Protein AF-A0A2P1PYK7-F1 (afdb_monomer)

Radius of gyration: 13.31 Å; Cα contacts (8 Å, |Δi|>4): 127; chains: 1; bounding box: 28×25×39 Å

Structure (mmCIF, N/CA/C/O backbone):
data_AF-A0A2P1PYK7-F1
#
_entry.id   AF-A0A2P1PYK7-F1
#
loop_
_atom_site.group_PDB
_atom_site.id
_atom_site.type_symbol
_atom_site.label_atom_id
_atom_site.label_alt_id
_atom_site.label_comp_id
_atom_site.label_asym_id
_atom_site.label_entity_id
_atom_site.label_seq_id
_atom_site.pdbx_PDB_ins_code
_atom_site.Cartn_x
_atom_site.Cartn_y
_atom_site.Cartn_z
_atom_site.occupancy
_atom_site.B_iso_or_equiv
_atom_site.auth_seq_id
_atom_site.auth_comp_id
_atom_site.auth_asym_id
_atom_site.auth_atom_id
_atom_site.pdbx_PDB_model_num
ATOM 1 N N . MET A 1 1 ? -14.711 10.687 13.173 1.00 75.81 1 MET A N 1
ATOM 2 C CA . MET A 1 1 ? -14.683 11.221 11.794 1.00 75.81 1 MET A CA 1
ATOM 3 C C . MET A 1 1 ? -14.117 10.134 10.899 1.00 75.81 1 MET A C 1
ATOM 5 O O . MET A 1 1 ? -13.087 9.573 11.254 1.00 75.81 1 MET A O 1
ATOM 9 N N . GLN A 1 2 ? -14.809 9.763 9.823 1.00 79.88 2 GLN A N 1
ATOM 10 C CA . GLN A 1 2 ? -14.313 8.741 8.898 1.00 79.88 2 GLN A CA 1
ATOM 11 C C . GLN A 1 2 ? -13.181 9.322 8.038 1.00 79.88 2 GLN A C 1
ATOM 13 O O . GLN A 1 2 ? -13.292 10.470 7.609 1.00 79.88 2 GLN A O 1
ATOM 18 N N . ARG A 1 3 ? -12.086 8.575 7.834 1.00 88.44 3 ARG A N 1
ATOM 19 C CA . ARG A 1 3 ? -10.867 9.078 7.178 1.00 88.44 3 ARG A CA 1
ATOM 20 C C . ARG A 1 3 ? -10.620 8.316 5.883 1.00 88.44 3 ARG A C 1
ATOM 22 O O . ARG A 1 3 ? -10.034 7.241 5.894 1.00 88.44 3 ARG A O 1
ATOM 29 N N . TRP A 1 4 ? -11.062 8.881 4.770 1.00 91.38 4 TRP A N 1
ATOM 30 C CA . TRP A 1 4 ? -10.896 8.272 3.454 1.00 91.38 4 TRP A CA 1
ATOM 31 C C . TRP A 1 4 ? -9.521 8.590 2.863 1.00 91.38 4 TRP A C 1
ATOM 33 O O . TRP A 1 4 ? -9.126 9.752 2.800 1.00 91.38 4 TRP A O 1
ATOM 43 N N . VAL A 1 5 ? -8.806 7.561 2.410 1.00 92.25 5 VAL A N 1
ATOM 44 C CA . VAL A 1 5 ? -7.520 7.683 1.712 1.00 92.25 5 VAL A CA 1
ATOM 45 C C . VAL A 1 5 ? -7.666 7.117 0.308 1.00 92.25 5 VAL A C 1
ATOM 47 O O . VAL A 1 5 ? -8.141 5.995 0.131 1.00 92.25 5 VAL A O 1
ATOM 50 N N . LYS A 1 6 ? -7.263 7.908 -0.690 1.00 93.44 6 LYS A N 1
ATOM 51 C CA . LYS A 1 6 ? -7.241 7.496 -2.094 1.00 93.44 6 LYS A CA 1
ATOM 52 C C . LYS A 1 6 ? -5.992 6.664 -2.377 1.00 93.44 6 LYS A C 1
ATOM 54 O O . LYS A 1 6 ? -4.892 7.033 -1.972 1.00 93.44 6 LYS A O 1
ATOM 59 N N . LEU A 1 7 ? -6.187 5.557 -3.078 1.00 93.38 7 LEU A N 1
ATOM 60 C CA . LEU A 1 7 ? -5.144 4.665 -3.561 1.00 93.38 7 LEU A CA 1
ATOM 61 C C . LEU A 1 7 ? -4.715 5.062 -4.991 1.00 93.38 7 LEU A C 1
ATOM 63 O O . LEU A 1 7 ? -5.502 5.689 -5.707 1.00 93.38 7 LEU A O 1
ATOM 67 N N . PRO A 1 8 ? -3.509 4.674 -5.444 1.00 92.06 8 PRO A N 1
ATOM 68 C CA . PRO A 1 8 ? -3.004 4.970 -6.789 1.00 92.06 8 PRO A CA 1
ATOM 69 C C . PRO A 1 8 ? -3.916 4.434 -7.899 1.00 92.06 8 PR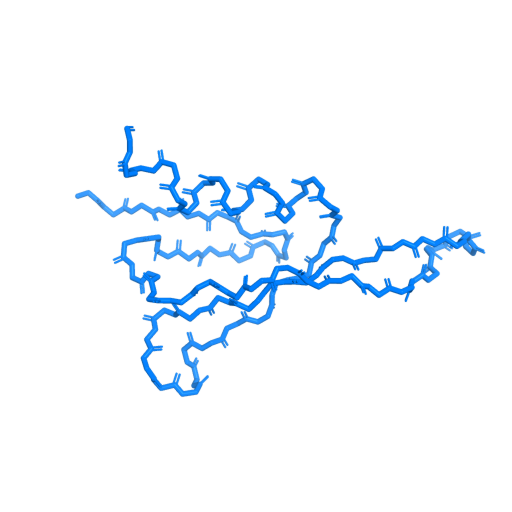O A C 1
ATOM 71 O O . PRO A 1 8 ? -4.181 5.118 -8.879 1.00 92.06 8 PRO A O 1
ATOM 74 N N . ASN A 1 9 ? -4.514 3.258 -7.687 1.00 86.69 9 ASN A N 1
ATOM 75 C CA . ASN A 1 9 ? -5.481 2.653 -8.610 1.00 86.69 9 ASN A CA 1
ATOM 76 C C . ASN A 1 9 ? -6.872 3.328 -8.613 1.00 86.69 9 ASN A C 1
ATOM 78 O O . ASN A 1 9 ? -7.812 2.799 -9.198 1.00 86.69 9 ASN A O 1
ATOM 82 N N . GLY A 1 10 ? -7.034 4.463 -7.927 1.00 88.69 10 GLY A N 1
ATOM 83 C CA . GLY A 1 10 ? -8.276 5.234 -7.878 1.00 88.69 10 GLY A CA 1
ATOM 84 C C . GLY A 1 10 ? -9.283 4.783 -6.820 1.00 88.69 10 GLY A C 1
ATOM 85 O O . GLY A 1 10 ? -10.217 5.534 -6.537 1.00 88.69 10 GLY A O 1
ATOM 86 N N . ASN A 1 11 ? -9.085 3.620 -6.191 1.00 90.00 11 ASN A N 1
ATOM 87 C CA . ASN A 1 11 ? -9.934 3.161 -5.093 1.00 90.00 11 ASN A CA 1
ATOM 88 C C . ASN A 1 11 ? -9.761 4.029 -3.840 1.00 90.00 11 ASN A C 1
ATOM 90 O O . ASN A 1 11 ? -8.782 4.759 -3.690 1.00 90.00 11 ASN A O 1
ATOM 94 N N . VAL A 1 12 ? -10.706 3.924 -2.908 1.00 92.00 12 VAL A N 1
ATOM 95 C CA . VAL A 1 12 ? -10.650 4.609 -1.611 1.00 92.00 12 VAL A CA 1
ATOM 96 C C . VAL A 1 12 ? -10.800 3.607 -0.477 1.00 92.00 12 VAL A C 1
ATOM 98 O O . VAL A 1 12 ? -11.605 2.683 -0.562 1.00 92.00 12 VAL A O 1
ATOM 101 N N . ILE A 1 13 ? -10.030 3.796 0.593 1.00 91.94 13 ILE A N 1
ATOM 102 C CA . ILE A 1 13 ? -10.110 2.972 1.803 1.00 91.94 13 ILE A CA 1
ATOM 103 C C . ILE A 1 13 ? -10.325 3.838 3.039 1.00 91.94 13 ILE A C 1
ATOM 105 O O . ILE A 1 13 ? -9.856 4.975 3.110 1.00 91.94 13 ILE A O 1
ATOM 109 N N . ASP A 1 14 ? -11.042 3.293 4.020 1.00 91.62 14 ASP A N 1
ATOM 110 C CA . ASP A 1 14 ? -11.195 3.923 5.329 1.00 91.62 14 ASP A CA 1
ATOM 111 C C . ASP A 1 14 ? -9.956 3.630 6.179 1.00 91.62 14 ASP A C 1
ATOM 113 O O . ASP A 1 14 ? -9.750 2.515 6.664 1.00 91.62 14 ASP A O 1
ATOM 117 N N . ALA A 1 15 ? -9.129 4.648 6.377 1.00 91.25 15 ALA A N 1
ATOM 118 C CA . ALA A 1 15 ? -7.885 4.560 7.120 1.00 91.25 15 ALA A CA 1
ATOM 119 C C . ALA A 1 15 ? -8.088 4.296 8.621 1.00 91.25 15 ALA A C 1
ATOM 121 O O . ALA A 1 15 ? -7.123 3.971 9.307 1.00 91.25 15 ALA A O 1
ATOM 122 N N . ASN A 1 16 ? -9.315 4.414 9.144 1.00 90.19 16 ASN A N 1
ATOM 123 C CA . ASN A 1 16 ? -9.635 4.004 10.516 1.00 90.19 16 ASN A CA 1
ATOM 124 C C . ASN A 1 16 ? -9.868 2.491 10.647 1.00 90.19 16 ASN A C 1
ATOM 126 O O . ASN A 1 16 ? -9.972 1.987 11.762 1.00 90.19 16 ASN A O 1
ATOM 130 N N . ARG A 1 17 ? -9.977 1.766 9.526 1.00 90.12 17 ARG A N 1
ATOM 131 C CA . ARG A 1 17 ? -10.150 0.306 9.495 1.00 90.12 17 ARG A CA 1
ATOM 132 C C . ARG A 1 17 ? -8.874 -0.441 9.127 1.00 90.12 17 ARG A C 1
ATOM 134 O O . ARG A 1 17 ? -8.888 -1.663 9.086 1.00 90.12 17 ARG A O 1
ATOM 141 N N . VAL A 1 18 ? -7.777 0.259 8.846 1.00 92.06 18 VAL A N 1
ATOM 142 C CA . VAL A 1 18 ? -6.511 -0.392 8.497 1.00 92.06 18 VAL A CA 1
ATOM 143 C C . VAL A 1 18 ? -5.936 -1.094 9.725 1.00 92.06 18 VAL A C 1
ATOM 145 O O . VAL A 1 18 ? -5.680 -0.472 10.750 1.00 92.06 18 VAL A O 1
ATOM 148 N N . MET A 1 19 ? -5.742 -2.403 9.596 1.00 91.81 19 MET A N 1
ATOM 149 C CA . MET A 1 19 ? -5.215 -3.288 10.636 1.00 91.81 19 MET A CA 1
ATOM 150 C C . MET A 1 19 ? -3.787 -3.746 10.341 1.00 91.81 19 MET A C 1
ATOM 152 O O . MET A 1 19 ? -3.046 -4.087 11.257 1.00 91.81 19 MET A O 1
ATOM 156 N N . LEU A 1 20 ? -3.404 -3.776 9.062 1.00 91.94 20 LEU A N 1
ATOM 157 C CA . LEU A 1 20 ? -2.099 -4.240 8.606 1.00 91.94 20 LEU A CA 1
ATOM 158 C C . LEU A 1 20 ? -1.613 -3.375 7.447 1.00 91.94 20 LEU A C 1
ATOM 160 O O . LEU A 1 20 ? -2.354 -3.131 6.496 1.00 91.94 20 LEU A O 1
ATOM 164 N N . ILE A 1 21 ? -0.346 -2.978 7.515 1.00 93.56 21 ILE A N 1
ATOM 165 C CA . ILE A 1 21 ? 0.420 -2.429 6.396 1.00 93.56 21 ILE A CA 1
ATOM 166 C C . ILE A 1 21 ? 1.708 -3.245 6.345 1.00 93.56 21 ILE A C 1
ATOM 168 O O . ILE A 1 21 ? 2.451 -3.281 7.328 1.00 93.56 21 ILE A O 1
ATOM 172 N N . THR A 1 22 ? 1.958 -3.949 5.244 1.00 94.62 22 THR A N 1
ATOM 173 C CA . THR A 1 22 ? 3.202 -4.714 5.101 1.00 94.62 22 THR A CA 1
ATOM 174 C C . THR A 1 22 ? 4.378 -3.795 4.801 1.00 94.62 22 THR A C 1
ATOM 176 O O . THR A 1 22 ? 4.221 -2.625 4.448 1.00 94.62 22 THR A O 1
ATOM 179 N N . LYS A 1 23 ? 5.589 -4.343 4.897 1.00 94.75 23 LYS A N 1
ATOM 180 C CA . LYS A 1 23 ? 6.756 -3.686 4.318 1.00 94.75 23 LYS A CA 1
ATOM 181 C C . LYS A 1 23 ? 6.509 -3.472 2.811 1.00 94.75 23 LYS A C 1
ATOM 183 O O . LYS A 1 23 ? 6.030 -4.405 2.164 1.00 94.75 23 LYS A O 1
ATOM 188 N N . PRO A 1 24 ? 6.817 -2.286 2.261 1.00 95.56 24 PRO A N 1
ATOM 189 C CA . PRO A 1 24 ? 6.793 -2.080 0.821 1.00 95.56 24 PRO A CA 1
ATOM 190 C C . PRO A 1 24 ? 7.852 -2.933 0.132 1.00 95.56 24 PRO A C 1
ATOM 192 O O . PRO A 1 24 ? 8.998 -2.999 0.588 1.00 95.56 24 PRO A O 1
ATOM 195 N N . GLU A 1 25 ? 7.468 -3.548 -0.975 1.00 96.31 25 GLU A N 1
ATOM 196 C CA . GLU A 1 25 ? 8.344 -4.338 -1.832 1.00 96.31 25 GLU A CA 1
ATOM 197 C C . GLU A 1 25 ? 8.487 -3.657 -3.190 1.00 96.31 25 GLU A C 1
ATOM 199 O O . GLU A 1 25 ? 7.600 -2.919 -3.615 1.00 96.31 25 GLU A O 1
ATOM 204 N N . SER A 1 26 ? 9.610 -3.888 -3.863 1.00 94.94 26 SER A N 1
ATOM 205 C CA . SER A 1 26 ? 9.890 -3.341 -5.190 1.00 94.94 26 SER A CA 1
ATOM 206 C C . SER A 1 26 ? 10.237 -4.461 -6.156 1.00 94.94 26 SER A C 1
ATOM 208 O O . SER A 1 26 ? 10.958 -5.387 -5.778 1.00 94.94 26 SER A O 1
ATOM 210 N N . TYR A 1 27 ? 9.802 -4.339 -7.402 1.00 93.94 27 TYR A N 1
ATOM 211 C CA . TYR A 1 27 ? 10.119 -5.281 -8.470 1.00 93.94 27 TYR A CA 1
ATOM 212 C C . TYR A 1 27 ? 10.459 -4.540 -9.768 1.00 93.94 27 TYR A C 1
ATOM 214 O O . TYR A 1 27 ? 9.955 -3.434 -9.991 1.00 93.94 27 TYR A O 1
ATOM 222 N 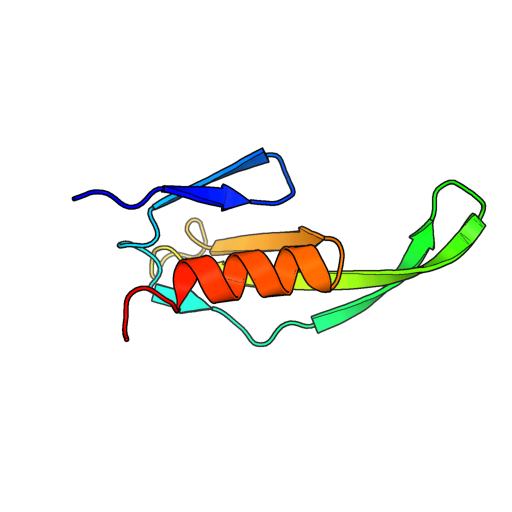N . PRO A 1 28 ? 11.324 -5.120 -10.619 1.00 92.94 28 PRO A N 1
ATOM 223 C CA . PRO A 1 28 ? 11.575 -4.584 -11.948 1.00 92.94 28 PRO A CA 1
ATOM 224 C C . PRO A 1 28 ? 10.284 -4.550 -12.769 1.00 92.94 28 PRO A C 1
ATOM 226 O O . PRO A 1 28 ? 9.512 -5.512 -12.762 1.00 92.94 28 PRO A O 1
ATOM 229 N N . LYS A 1 29 ? 10.068 -3.452 -13.488 1.00 89.06 29 LYS A N 1
ATOM 230 C CA . LYS A 1 29 ? 8.970 -3.276 -14.438 1.00 89.06 29 LYS A CA 1
ATOM 231 C C . LYS A 1 29 ? 9.489 -2.515 -15.643 1.00 89.06 29 LYS A C 1
ATOM 233 O O . LYS A 1 29 ? 10.242 -1.567 -15.479 1.00 89.06 29 LYS A O 1
ATOM 238 N N . MET A 1 30 ? 9.058 -2.913 -16.827 1.00 87.69 30 MET A N 1
ATOM 239 C CA . MET A 1 30 ? 9.293 -2.148 -18.045 1.00 87.69 30 MET A CA 1
ATOM 240 C C . MET A 1 30 ? 8.152 -1.138 -18.194 1.00 87.69 30 MET A C 1
ATOM 242 O O . MET A 1 30 ? 6.987 -1.521 -18.050 1.00 87.69 30 MET A O 1
ATOM 246 N N . ASP A 1 31 ? 8.478 0.139 -18.376 1.00 81.31 31 ASP A N 1
ATOM 247 C CA . ASP A 1 31 ? 7.462 1.163 -18.637 1.00 81.31 31 ASP A CA 1
ATOM 248 C C . ASP A 1 31 ? 6.893 1.046 -20.066 1.00 81.31 31 ASP A C 1
ATOM 250 O O . ASP A 1 31 ? 7.339 0.219 -20.867 1.00 81.31 31 ASP A O 1
ATOM 254 N N . ASP A 1 32 ? 5.877 1.856 -20.377 1.00 81.38 32 ASP A N 1
ATOM 255 C CA . ASP A 1 32 ? 5.201 1.827 -21.683 1.00 81.38 32 ASP A CA 1
ATOM 256 C C . ASP A 1 32 ? 6.121 2.258 -22.845 1.00 81.38 32 ASP A C 1
ATOM 258 O O . ASP A 1 32 ? 5.858 1.919 -24.000 1.00 81.38 32 ASP A O 1
ATOM 262 N N . ASP A 1 33 ? 7.217 2.959 -22.541 1.00 86.25 33 ASP A N 1
ATOM 263 C CA . ASP A 1 33 ? 8.227 3.421 -23.497 1.00 86.25 33 ASP A CA 1
ATOM 264 C C . ASP A 1 33 ? 9.390 2.421 -23.654 1.00 86.25 33 ASP A C 1
ATOM 266 O O . ASP A 1 33 ? 10.301 2.626 -24.460 1.00 86.25 33 ASP A O 1
ATOM 270 N N . GLY A 1 34 ? 9.353 1.309 -22.916 1.00 85.06 34 GLY A N 1
ATOM 271 C CA . GLY A 1 34 ? 10.351 0.251 -22.965 1.00 85.06 34 GLY A CA 1
ATOM 272 C C . GLY A 1 34 ? 11.611 0.515 -22.140 1.00 85.06 34 GLY A C 1
ATOM 273 O O . GLY A 1 34 ? 12.624 -0.151 -22.362 1.00 85.06 34 GLY A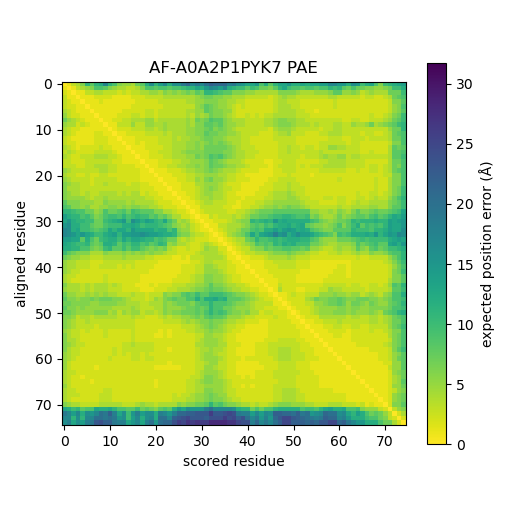 O 1
ATOM 274 N N . ASN A 1 35 ? 11.575 1.455 -21.197 1.00 87.94 35 ASN A N 1
ATOM 275 C CA . ASN A 1 35 ? 12.671 1.681 -20.264 1.00 87.94 35 ASN A CA 1
ATOM 276 C C . ASN A 1 35 ? 12.551 0.780 -19.035 1.00 87.94 35 ASN A C 1
ATOM 278 O O . ASN A 1 35 ? 11.459 0.433 -1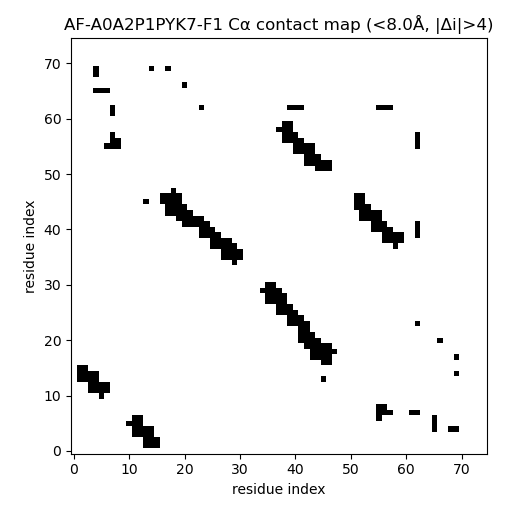8.573 1.00 87.94 35 ASN A O 1
ATOM 282 N N . ASP A 1 36 ? 13.709 0.456 -18.463 1.00 87.56 36 ASP A N 1
ATOM 283 C CA . ASP A 1 36 ? 13.788 -0.215 -17.174 1.00 87.56 36 ASP A CA 1
ATOM 284 C C . ASP A 1 36 ? 13.301 0.716 -16.058 1.00 87.56 36 ASP A C 1
ATOM 286 O O . ASP A 1 36 ? 13.808 1.823 -15.859 1.00 87.56 36 ASP A O 1
ATOM 290 N N . GLY A 1 37 ? 12.340 0.229 -15.284 1.00 86.50 37 GLY A N 1
ATOM 291 C CA . GLY A 1 37 ? 11.768 0.909 -14.138 1.00 86.50 37 GLY A CA 1
ATOM 292 C C . GLY A 1 37 ? 11.594 -0.017 -12.938 1.00 86.50 37 GLY A C 1
ATOM 293 O O . GLY A 1 37 ? 11.883 -1.217 -12.960 1.00 86.50 37 GLY A O 1
ATOM 294 N N . PHE A 1 38 ? 11.097 0.570 -11.853 1.00 90.06 38 PHE A N 1
ATOM 295 C CA . PHE A 1 38 ? 10.730 -0.152 -10.642 1.00 90.06 38 PHE A CA 1
ATOM 296 C C . PHE A 1 38 ? 9.296 0.184 -10.267 1.00 90.06 38 PHE A C 1
ATOM 298 O O . PHE A 1 38 ? 8.940 1.357 -10.141 1.00 90.06 38 PHE A O 1
ATOM 305 N N . GLU A 1 39 ? 8.500 -0.845 -10.016 1.00 93.12 39 GLU A N 1
ATOM 306 C CA . GLU A 1 39 ? 7.188 -0.699 -9.404 1.00 93.12 39 GLU A CA 1
ATOM 307 C C . GLU A 1 39 ? 7.264 -1.129 -7.942 1.00 93.12 39 GLU A C 1
ATOM 309 O O . GLU A 1 39 ? 8.028 -2.021 -7.562 1.00 93.12 39 GLU A O 1
ATOM 314 N N . TRP A 1 40 ? 6.505 -0.434 -7.106 1.00 95.62 40 TRP A N 1
ATOM 315 C CA . TRP A 1 40 ? 6.426 -0.676 -5.678 1.00 95.62 40 TRP A CA 1
ATOM 316 C C . TRP A 1 40 ? 5.058 -1.243 -5.339 1.00 95.62 40 TRP A C 1
ATOM 318 O O . TRP A 1 40 ? 4.053 -0.836 -5.919 1.00 95.62 40 TRP A O 1
ATOM 328 N N . ALA A 1 41 ? 5.011 -2.163 -4.381 1.00 95.69 41 ALA A N 1
ATOM 329 C CA . ALA A 1 41 ? 3.782 -2.731 -3.857 1.00 95.69 41 ALA A CA 1
ATOM 330 C C . ALA A 1 41 ? 3.750 -2.698 -2.331 1.00 95.69 41 ALA A C 1
ATOM 332 O O . ALA A 1 41 ? 4.760 -2.905 -1.660 1.00 95.69 41 ALA A O 1
ATOM 333 N N . VAL A 1 42 ? 2.561 -2.486 -1.776 1.00 95.75 42 VAL A N 1
ATOM 334 C CA . VAL A 1 42 ? 2.280 -2.652 -0.350 1.00 95.75 42 VAL A CA 1
ATOM 335 C C . VAL A 1 42 ? 0.958 -3.387 -0.178 1.00 95.75 42 VAL A C 1
ATOM 337 O O . VAL A 1 42 ? -0.018 -3.103 -0.873 1.00 95.75 42 VAL A O 1
ATOM 340 N N . THR A 1 43 ? 0.911 -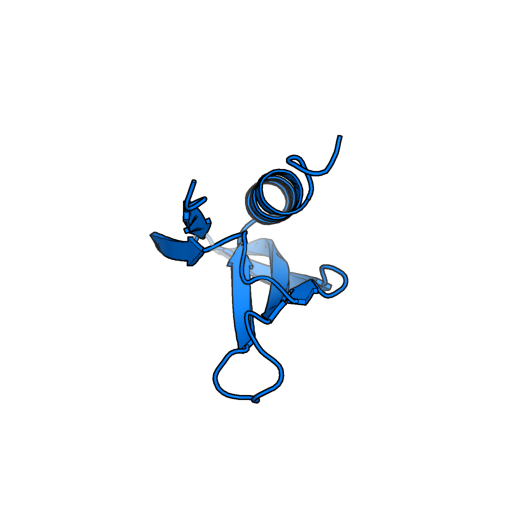4.339 0.750 1.00 95.31 43 THR A N 1
ATOM 341 C CA . THR A 1 43 ? -0.339 -5.006 1.116 1.00 95.31 43 THR A CA 1
ATOM 342 C C . THR A 1 43 ? -0.970 -4.273 2.288 1.00 95.31 43 THR A C 1
ATOM 344 O O . THR A 1 43 ? -0.325 -4.031 3.312 1.00 95.31 43 THR A O 1
ATOM 347 N N . ILE A 1 44 ? -2.245 -3.925 2.132 1.00 95.06 44 ILE A N 1
ATOM 348 C CA . ILE A 1 44 ? -3.050 -3.236 3.137 1.00 95.06 44 ILE A CA 1
ATOM 349 C C . ILE A 1 44 ? -4.200 -4.153 3.539 1.00 95.06 44 ILE A C 1
ATOM 351 O O . ILE A 1 44 ? -4.988 -4.581 2.699 1.00 95.06 44 ILE A O 1
ATOM 355 N N . GLY A 1 45 ? -4.309 -4.443 4.832 1.00 93.56 45 GLY A N 1
ATOM 356 C CA . GLY A 1 45 ? -5.429 -5.178 5.411 1.00 93.56 45 GLY A CA 1
ATOM 357 C C . GLY A 1 45 ? -6.376 -4.237 6.145 1.00 93.56 45 GLY A C 1
ATOM 358 O O . GLY A 1 45 ? -5.943 -3.510 7.037 1.00 93.56 45 GLY A O 1
ATOM 359 N N . THR A 1 46 ? -7.665 -4.276 5.808 1.00 91.50 46 THR A N 1
ATOM 360 C CA . THR A 1 46 ? -8.742 -3.555 6.524 1.00 91.50 46 THR A CA 1
ATOM 361 C C . THR A 1 46 ? -9.516 -4.442 7.512 1.00 91.50 46 THR A C 1
ATOM 363 O O . THR A 1 46 ? -10.499 -4.019 8.117 1.00 91.50 46 THR A O 1
ATOM 366 N N . GLY A 1 47 ? -9.078 -5.693 7.660 1.00 88.81 47 GLY A N 1
ATOM 367 C CA . GLY A 1 47 ? -9.692 -6.733 8.475 1.00 88.81 47 GLY A CA 1
ATOM 368 C C . GLY A 1 47 ? -8.784 -7.964 8.559 1.00 88.81 47 GLY A C 1
ATOM 369 O O . GLY A 1 47 ? -7.764 -8.042 7.869 1.00 88.81 47 GLY A O 1
ATOM 370 N N . PHE A 1 48 ? -9.160 -8.937 9.391 1.00 83.75 48 PHE A N 1
ATOM 371 C CA . PHE A 1 48 ? -8.413 -10.196 9.543 1.00 83.75 48 PHE A CA 1
ATOM 372 C C . PHE A 1 48 ? -8.759 -11.255 8.489 1.00 83.75 48 PHE A C 1
ATOM 374 O O . PHE A 1 48 ? -7.986 -12.188 8.280 1.00 83.75 48 PHE A O 1
ATOM 381 N N . SER A 1 49 ? -9.907 -11.131 7.819 1.00 89.31 49 SER A N 1
ATOM 382 C CA . SER A 1 49 ? -10.269 -12.013 6.707 1.00 89.31 49 SER A CA 1
ATOM 383 C C . SER A 1 49 ? -9.368 -11.777 5.494 1.00 89.31 49 SER A C 1
ATOM 385 O O . SER A 1 49 ? -8.907 -10.662 5.242 1.00 89.31 49 SER A O 1
ATOM 387 N N . ARG A 1 50 ? -9.150 -12.821 4.692 1.00 83.19 50 ARG A N 1
ATOM 388 C CA . ARG A 1 50 ? -8.342 -12.721 3.469 1.00 83.19 50 ARG A CA 1
ATOM 389 C C . ARG A 1 50 ? -8.937 -11.740 2.453 1.00 83.19 50 ARG A C 1
ATOM 391 O O . ARG A 1 50 ? -8.193 -10.993 1.833 1.00 83.19 50 ARG A O 1
ATOM 398 N N . ASP A 1 51 ? -10.263 -11.674 2.370 1.00 88.75 51 ASP A N 1
ATOM 399 C CA . ASP A 1 51 ? -10.989 -10.826 1.411 1.00 88.75 51 ASP A CA 1
ATOM 400 C C . ASP A 1 51 ? -10.927 -9.330 1.752 1.00 88.75 51 ASP A C 1
ATOM 402 O O . ASP A 1 51 ? -11.334 -8.480 0.967 1.00 88.75 51 ASP A O 1
ATOM 406 N N . THR A 1 52 ? -10.402 -8.993 2.933 1.00 91.31 52 THR A N 1
ATOM 407 C CA . THR A 1 52 ? -10.199 -7.608 3.379 1.00 91.31 52 THR A CA 1
ATOM 408 C C . THR A 1 52 ? -8.763 -7.126 3.182 1.00 91.31 52 THR A C 1
ATOM 410 O O . THR A 1 52 ? -8.383 -6.087 3.728 1.00 91.31 52 THR A O 1
ATOM 413 N N . GLN A 1 53 ? -7.958 -7.877 2.426 1.00 91.38 53 GLN A N 1
ATOM 414 C CA . GLN A 1 53 ? -6.594 -7.517 2.052 1.00 91.38 53 GLN A CA 1
ATOM 415 C C . GLN A 1 53 ? -6.547 -7.056 0.596 1.00 91.38 53 GLN A C 1
ATOM 417 O O . GLN A 1 53 ? -7.121 -7.689 -0.286 1.00 91.38 53 GLN A O 1
ATOM 422 N N . VAL A 1 54 ? -5.837 -5.961 0.339 1.00 92.25 54 VAL A N 1
ATOM 423 C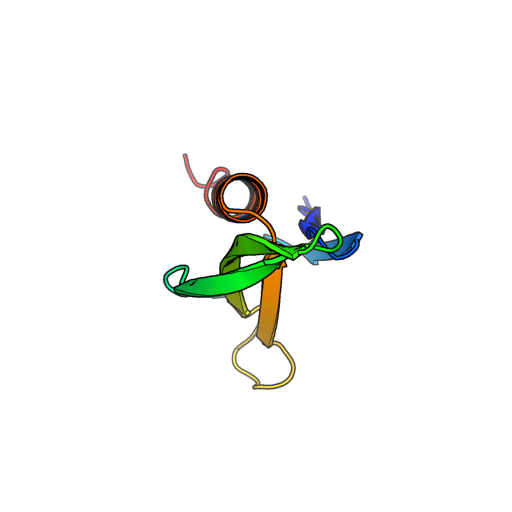 CA . VAL A 1 54 ? -5.626 -5.421 -1.004 1.00 92.25 54 VAL A CA 1
ATOM 424 C C . VAL A 1 54 ? -4.145 -5.155 -1.225 1.00 92.25 54 VAL A C 1
ATOM 426 O O . VAL A 1 54 ? -3.469 -4.583 -0.368 1.00 92.25 54 VAL A O 1
ATOM 429 N N . MET A 1 55 ? -3.640 -5.571 -2.384 1.00 94.38 55 MET A N 1
ATOM 430 C CA . MET A 1 55 ? -2.316 -5.181 -2.848 1.00 94.38 55 MET A CA 1
ATOM 431 C C . MET A 1 55 ? -2.433 -3.868 -3.614 1.00 94.38 55 MET A C 1
ATOM 433 O O . MET A 1 55 ? -3.230 -3.745 -4.544 1.00 94.38 55 MET A O 1
ATOM 437 N N . VAL A 1 56 ? -1.648 -2.884 -3.200 1.00 95.00 56 VAL A N 1
ATOM 438 C CA . VAL A 1 56 ? -1.586 -1.571 -3.829 1.00 95.00 56 VAL A CA 1
ATOM 439 C C . VAL A 1 56 ? -0.245 -1.440 -4.512 1.00 95.00 56 VAL A C 1
ATOM 441 O O . VAL A 1 56 ? 0.779 -1.571 -3.847 1.00 95.00 56 VAL A O 1
ATOM 444 N N . THR A 1 57 ? -0.263 -1.178 -5.815 1.00 95.31 57 THR A N 1
ATOM 445 C CA . THR A 1 57 ? 0.937 -0.964 -6.623 1.00 95.31 57 THR A CA 1
ATOM 446 C C . THR A 1 57 ? 1.021 0.482 -7.098 1.00 95.31 57 THR A C 1
ATOM 448 O O . THR A 1 57 ? 0.005 1.181 -7.164 1.00 95.31 57 THR A O 1
ATOM 451 N N . GLY A 1 58 ? 2.233 0.944 -7.383 1.00 93.44 58 GLY A N 1
ATOM 452 C CA . GLY A 1 58 ? 2.481 2.272 -7.928 1.00 93.44 58 GLY A CA 1
ATOM 453 C C . GLY A 1 58 ? 3.959 2.632 -7.918 1.00 93.44 58 GLY A C 1
ATOM 454 O O . GLY A 1 58 ? 4.834 1.801 -7.661 1.00 93.44 58 GLY A O 1
ATOM 455 N N . THR A 1 59 ? 4.247 3.898 -8.177 1.00 94.00 59 THR A N 1
ATOM 456 C CA . THR A 1 59 ? 5.589 4.458 -8.016 1.00 94.00 59 THR A CA 1
ATOM 457 C C . THR A 1 59 ? 5.995 4.501 -6.541 1.00 94.00 59 THR A C 1
ATOM 459 O O . THR A 1 59 ? 5.167 4.451 -5.626 1.00 94.00 59 THR A O 1
ATOM 462 N N . LYS A 1 60 ? 7.300 4.644 -6.290 1.00 93.25 60 LYS A N 1
ATOM 463 C CA . LYS A 1 60 ? 7.843 4.789 -4.932 1.00 93.25 60 LYS A CA 1
ATOM 464 C C . LYS A 1 60 ? 7.158 5.915 -4.149 1.00 93.25 60 LYS A C 1
ATOM 466 O O . LYS A 1 60 ? 6.817 5.729 -2.980 1.00 93.25 60 LYS A O 1
ATOM 471 N N . ASP A 1 61 ? 6.956 7.058 -4.798 1.00 94.06 61 ASP A N 1
ATOM 472 C CA . ASP A 1 61 ? 6.407 8.259 -4.169 1.00 94.06 61 ASP A CA 1
ATOM 473 C C . ASP A 1 61 ? 4.913 8.109 -3.869 1.00 94.06 61 ASP A C 1
ATOM 475 O O . ASP A 1 61 ? 4.456 8.506 -2.796 1.00 94.06 61 ASP A O 1
ATOM 479 N N . GLU A 1 62 ? 4.159 7.457 -4.756 1.00 94.94 62 GLU A N 1
ATOM 480 C CA . GLU A 1 62 ? 2.748 7.141 -4.522 1.00 94.94 62 GLU A CA 1
ATOM 481 C C . GLU A 1 62 ? 2.566 6.204 -3.326 1.00 94.94 62 GLU A C 1
ATOM 483 O O . GLU A 1 62 ? 1.743 6.472 -2.447 1.00 94.94 62 GLU A O 1
ATOM 488 N N . ILE A 1 63 ? 3.364 5.134 -3.243 1.00 95.75 63 ILE A N 1
ATOM 489 C CA . ILE A 1 63 ? 3.306 4.193 -2.118 1.00 95.75 63 ILE A CA 1
ATOM 490 C C . ILE A 1 63 ? 3.727 4.876 -0.811 1.00 95.75 63 ILE A C 1
ATOM 492 O O . ILE A 1 63 ? 3.057 4.715 0.213 1.00 95.75 63 ILE A O 1
ATOM 496 N N . ALA A 1 64 ? 4.783 5.694 -0.833 1.00 93.88 64 ALA A N 1
ATOM 497 C CA . ALA A 1 64 ? 5.206 6.467 0.333 1.00 93.88 64 ALA A CA 1
ATOM 498 C C . ALA A 1 64 ? 4.113 7.439 0.807 1.00 93.88 64 ALA A C 1
ATOM 500 O O . ALA A 1 64 ? 3.866 7.552 2.011 1.00 93.88 64 ALA A O 1
ATOM 501 N N . LEU A 1 65 ? 3.419 8.102 -0.124 1.00 93.50 65 LEU A N 1
ATOM 502 C CA . LEU A 1 65 ? 2.310 9.001 0.182 1.00 93.50 65 LEU A CA 1
ATOM 503 C C . LEU A 1 65 ? 1.120 8.253 0.795 1.00 93.50 65 LEU A C 1
ATOM 505 O O . LEU A 1 65 ? 0.571 8.721 1.793 1.00 93.50 65 LEU A O 1
ATOM 509 N N . VAL A 1 66 ? 0.741 7.086 0.258 1.00 93.56 66 VA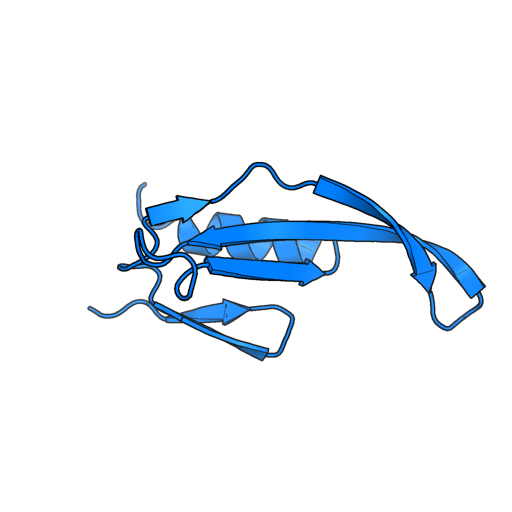L A N 1
ATOM 510 C CA . VAL A 1 66 ? -0.319 6.247 0.849 1.00 93.56 66 VAL A CA 1
ATOM 511 C C . VAL A 1 66 ? 0.035 5.882 2.285 1.00 93.56 66 VAL A C 1
ATOM 513 O O . VAL A 1 66 ? -0.766 6.107 3.190 1.00 93.56 66 VAL A O 1
ATOM 516 N N . ILE A 1 67 ? 1.246 5.376 2.520 1.00 92.62 67 ILE A N 1
ATOM 517 C CA . ILE A 1 67 ? 1.693 4.961 3.855 1.00 92.62 67 ILE A CA 1
ATOM 518 C C . ILE A 1 67 ? 1.698 6.148 4.816 1.00 92.62 67 ILE A C 1
ATOM 520 O O . ILE A 1 67 ? 1.172 6.042 5.923 1.00 92.62 67 ILE A O 1
ATOM 524 N N . LYS A 1 68 ? 2.217 7.303 4.384 1.00 91.50 68 LYS A N 1
ATOM 525 C CA . LYS A 1 68 ? 2.187 8.535 5.176 1.00 91.50 68 LYS A CA 1
ATOM 526 C C . LYS A 1 68 ? 0.758 8.947 5.522 1.00 91.50 68 LYS A C 1
ATOM 528 O O . LYS A 1 68 ? 0.501 9.294 6.667 1.00 91.50 68 LYS A O 1
ATOM 533 N N . ASN A 1 69 ? -0.175 8.878 4.577 1.00 90.06 69 ASN A N 1
ATOM 534 C CA . ASN A 1 69 ? -1.573 9.237 4.815 1.00 90.06 69 ASN A CA 1
ATOM 535 C C . ASN A 1 69 ? -2.283 8.251 5.750 1.00 90.06 69 ASN A C 1
ATOM 537 O O . ASN A 1 69 ? -3.168 8.655 6.501 1.00 90.06 69 ASN A O 1
ATOM 541 N N . LEU A 1 70 ? -1.893 6.975 5.739 1.00 90.38 70 LEU A N 1
ATOM 542 C CA . LEU A 1 70 ? -2.426 5.963 6.649 1.00 90.38 70 LEU A CA 1
ATOM 543 C C . LEU A 1 70 ? -1.865 6.119 8.068 1.00 90.38 70 LEU A C 1
ATOM 545 O O . LEU A 1 70 ? -2.645 6.171 9.021 1.00 90.38 70 LEU A O 1
ATOM 549 N N . ILE A 1 71 ? -0.544 6.266 8.205 1.00 85.81 71 ILE A N 1
ATOM 550 C CA . ILE A 1 71 ? 0.161 6.344 9.495 1.00 85.81 71 ILE A CA 1
ATOM 551 C C . ILE A 1 71 ? 0.028 7.729 10.143 1.00 85.81 71 ILE A C 1
ATOM 553 O O . ILE A 1 71 ? -0.194 7.835 11.346 1.00 85.81 71 ILE A O 1
ATOM 557 N N . GLY A 1 72 ? 0.135 8.798 9.356 1.00 72.88 72 GLY A N 1
ATOM 558 C CA . GLY A 1 72 ? 0.305 10.187 9.800 1.00 72.88 72 GLY A CA 1
ATOM 559 C C . GLY A 1 72 ? -0.887 10.846 10.500 1.00 72.88 72 GLY A C 1
ATOM 560 O O . GLY A 1 72 ? -0.900 12.063 10.606 1.00 72.88 72 GLY A O 1
ATOM 561 N N . ALA A 1 73 ? -1.878 10.085 10.975 1.00 55.75 73 ALA A N 1
ATOM 562 C CA . ALA A 1 73 ? -2.853 10.578 11.958 1.00 55.75 73 ALA A CA 1
ATOM 563 C C . ALA A 1 73 ? -2.574 10.079 13.389 1.00 55.75 73 ALA A C 1
ATOM 565 O O . ALA A 1 73 ? -3.402 10.287 14.271 1.00 55.75 73 ALA A O 1
ATOM 566 N N . GLY A 1 74 ? -1.449 9.394 13.620 1.00 50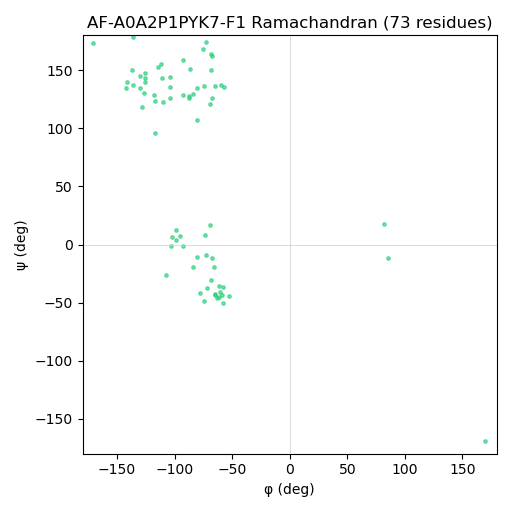.00 74 GLY A N 1
ATOM 567 C CA . GLY A 1 74 ? -1.018 8.943 14.948 1.00 50.00 74 GLY A CA 1
ATOM 568 C C . GLY A 1 74 ? -0.033 9.875 15.665 1.00 50.00 74 GLY A C 1
ATOM 569 O O . GLY A 1 74 ? 0.499 9.481 16.699 1.00 50.00 74 GLY A O 1
ATOM 570 N N . SER A 1 75 ? 0.246 11.062 15.120 1.00 41.78 75 SER A N 1
ATOM 571 C CA . SER A 1 75 ? 1.234 12.027 15.631 1.00 41.78 75 SER A CA 1
ATOM 572 C C . SER A 1 75 ? 0.718 13.451 15.545 1.00 41.78 75 SER A C 1
ATOM 574 O O . SER A 1 75 ? 0.179 13.770 14.461 1.00 41.78 75 SER A O 1
#

Organism: NCBI:txid2021234

Solvent-accessible surface area (backbone atoms only — not comparable to full-atom values): 4544 Å² total; per-residue (Å²): 132,90,44,78,43,72,45,84,86,70,49,74,44,54,49,84,43,56,75,43,72,54,78,73,46,75,45,85,37,69,47,100,88,69,46,90,42,65,40,26,38,34,44,39,19,52,47,92,55,77,88,37,49,46,80,48,58,39,45,6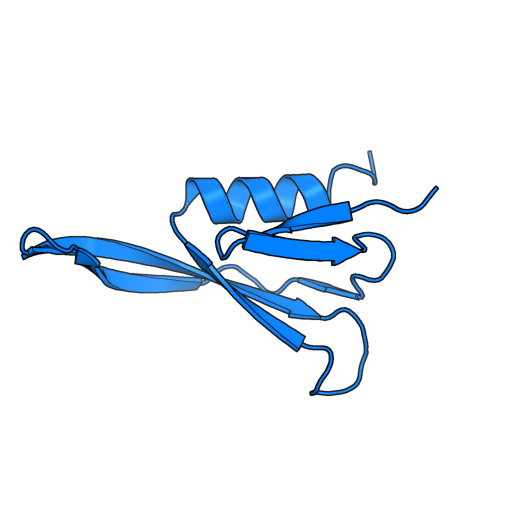6,67,57,51,52,49,46,51,45,68,54,56,62,78,80,115

pLDDT: mean 89.07, std 9.4, range [41.78, 96.31]

Secondary structure (DSSP, 8-state):
---EEE-TTS-EEETTS--EEPPPEEEEEE-TTS-EEEEEEEEEESSSSGGGEEEEEE-HHHHHHHHHHHHTT--

Mean predicted aligned error: 4.67 Å

Nearest PDB structures (foldseek):
  3f6g-assembly1_A  TM=5.564E-01  e=1.644E+00  Leptospira interrogans
  1gvp-assembly1_A  TM=3.653E-01  e=1.644E+00  Escherichia coli
  3rd4-assembly4_C  TM=4.919E-01  e=3.963E+00  Proteus penneri ATCC 35198
  1yhb-assembly1_A-2  TM=3.445E-01  e=1.743E+00  Enterobacteria phage f1
  1gkh-assembly1_A-2  TM=3.114E-01  e=1.644E+00  Escherichia coli

Foldseek 3Di:
DFQWDAAPVRDIDGLVQWDDKDDKDKDWDQDPVRDIDIKIWIWTASDPDPVRIDIGIDDPVRVVVRVCSSCVVVD

Sequence (75 aa):
MQRWVKLPNGNVIDANRVMLITKPESYPKMDDDGNDGFEWAVTIGTGFSRDTQVMVTGTKDEIALVIKNLIGAGS